Protein AF-A0A941J7K9-F1 (afdb_monomer_lite)

Secondary structure (DSSP, 8-state):
-HHHHHHHHHHHHHHHTTSPEEEE-S---GGGEEEPTTS-EEE---TT-EEEE---

Organism: NCBI:txid450367

Radius of gyration: 15.28 Å; chains: 1; bounding box: 21×39×36 Å

pLDDT: mean 84.77, std 11.82, range [54.59, 97.06]

Sequence (56 aa):
MGEWSLEGFDKYQSSWDKEKKVIIHGDCAHHNFLRRADGTLTLIDFDLMANAPEVH

Foldseek 3Di:
DVVVVVVVCVVCVVVFVPAQWDWDQQDDDPVQWDQDPVRDIDGDDSPRIDGGGDDD

InterPro domains:
  IPR002575 Aminoglycoside phosphotransferase [PF01636] (11-53)
  IPR011009 Protein kinase-like domain superfamily [SSF56112] (9-53)

Structure (mmCIF, N/CA/C/O backbone):
data_AF-A0A941J7K9-F1
#
_entry.id   AF-A0A941J7K9-F1
#
loop_
_atom_site.group_PDB
_atom_site.id
_atom_site.type_symbol
_atom_site.label_atom_id
_atom_site.label_alt_id
_atom_site.label_comp_id
_atom_site.label_asym_id
_atom_site.label_entity_id
_atom_site.label_seq_id
_atom_site.pdbx_PDB_ins_code
_atom_site.Cartn_x
_atom_site.Cartn_y
_atom_site.Cartn_z
_atom_site.occupancy
_atom_site.B_iso_or_equiv
_atom_site.auth_seq_id
_atom_site.auth_comp_id
_atom_site.auth_asym_id
_atom_site.auth_atom_id
_atom_site.pdbx_PDB_model_num
ATOM 1 N N . MET A 1 1 ? 9.066 25.185 5.366 1.00 54.59 1 MET A N 1
ATOM 2 C CA . MET A 1 1 ? 8.472 23.852 5.104 1.00 54.59 1 MET A CA 1
ATOM 3 C C . MET A 1 1 ? 8.620 22.924 6.303 1.00 54.59 1 MET A C 1
ATOM 5 O O . MET A 1 1 ? 7.607 22.390 6.711 1.00 54.59 1 MET A O 1
ATOM 9 N N . GLY A 1 2 ? 9.807 22.785 6.914 1.00 61.72 2 GLY A N 1
ATOM 10 C CA . GLY A 1 2 ? 9.983 21.938 8.108 1.00 61.72 2 GLY A CA 1
ATOM 11 C C . GLY A 1 2 ? 9.195 22.378 9.352 1.00 61.72 2 GLY A C 1
ATOM 12 O O . GLY A 1 2 ? 8.590 21.532 9.996 1.00 61.72 2 GLY A O 1
ATOM 13 N N . GLU A 1 3 ? 9.138 23.684 9.651 1.00 68.56 3 GLU A N 1
ATOM 14 C CA . GLU A 1 3 ? 8.411 24.198 10.832 1.00 68.56 3 GLU A CA 1
ATOM 15 C C . GLU A 1 3 ? 6.906 23.896 10.785 1.00 68.56 3 GLU A C 1
ATOM 17 O O . GLU A 1 3 ? 6.368 23.364 11.746 1.00 68.56 3 GLU A O 1
ATOM 22 N N . TRP A 1 4 ? 6.238 24.107 9.643 1.00 63.84 4 TRP A N 1
ATOM 23 C CA . TRP A 1 4 ? 4.818 23.750 9.490 1.00 63.84 4 TRP A CA 1
ATOM 24 C C . TRP A 1 4 ? 4.546 22.248 9.605 1.00 63.84 4 TRP A C 1
ATOM 26 O O . TRP A 1 4 ? 3.513 21.852 10.144 1.00 63.84 4 TRP A O 1
ATOM 36 N N . SER A 1 5 ? 5.459 21.403 9.118 1.00 65.00 5 SER A N 1
ATOM 37 C CA . SER A 1 5 ? 5.323 19.951 9.261 1.00 65.00 5 SER A CA 1
ATOM 38 C C . SER A 1 5 ? 5.455 19.507 10.721 1.00 65.00 5 SER A C 1
ATOM 40 O O . SER A 1 5 ? 4.716 18.626 11.151 1.00 65.00 5 SER A O 1
ATOM 42 N N . LEU A 1 6 ? 6.353 20.136 11.487 1.00 68.38 6 LEU A N 1
ATOM 43 C CA . LEU A 1 6 ? 6.543 19.881 12.920 1.00 68.38 6 LEU A CA 1
ATOM 44 C C . LEU A 1 6 ? 5.359 20.380 13.757 1.00 68.38 6 LEU A C 1
ATOM 46 O O . LEU A 1 6 ? 4.844 19.639 14.588 1.00 68.38 6 LEU A O 1
ATOM 50 N N . GLU A 1 7 ? 4.865 21.591 13.492 1.00 74.75 7 GLU A N 1
ATOM 51 C CA . GLU A 1 7 ? 3.692 22.143 14.184 1.00 74.75 7 GLU A CA 1
ATOM 52 C C . GLU A 1 7 ? 2.430 21.297 13.955 1.00 74.75 7 GLU A C 1
ATOM 54 O O . GLU A 1 7 ? 1.637 21.086 14.875 1.00 74.75 7 GLU A O 1
ATOM 59 N N . GLY A 1 8 ? 2.235 20.788 12.735 1.00 69.31 8 GLY A N 1
ATOM 60 C CA . GLY A 1 8 ? 1.157 19.849 12.432 1.00 69.31 8 GLY A CA 1
ATOM 61 C C . GLY A 1 8 ? 1.324 18.522 13.174 1.00 69.31 8 GLY A C 1
ATOM 62 O O . GLY A 1 8 ? 0.358 18.010 13.738 1.00 69.31 8 GLY A O 1
ATOM 63 N N . PHE A 1 9 ? 2.545 17.991 13.224 1.00 69.69 9 PHE A N 1
ATOM 64 C CA . PHE A 1 9 ? 2.846 16.739 13.914 1.00 69.69 9 PHE A CA 1
ATOM 65 C C . PHE A 1 9 ? 2.462 16.807 15.396 1.00 69.69 9 PHE A C 1
ATOM 67 O O . PHE A 1 9 ? 1.646 16.004 15.847 1.00 69.69 9 PHE A O 1
ATOM 74 N N . ASP A 1 10 ? 2.942 17.818 16.123 1.00 74.12 10 ASP A N 1
ATOM 75 C CA . ASP A 1 10 ? 2.655 17.978 17.555 1.00 74.12 10 ASP A CA 1
ATOM 76 C C . ASP A 1 10 ? 1.162 18.208 17.822 1.00 74.12 10 ASP A C 1
ATOM 78 O O . ASP A 1 10 ? 0.587 17.667 18.770 1.00 74.12 10 ASP A O 1
ATOM 82 N N . LYS A 1 11 ? 0.495 18.978 16.957 1.00 76.56 11 LYS A N 1
ATOM 83 C CA . LYS A 1 11 ? -0.925 19.311 17.113 1.00 76.56 11 LYS A CA 1
ATOM 84 C C . LYS A 1 11 ? -1.852 18.106 16.928 1.00 76.56 11 LYS A C 1
ATOM 86 O O . LYS A 1 11 ? -2.899 18.047 17.575 1.00 76.56 11 LYS A O 1
ATOM 91 N N . TYR A 1 12 ? -1.503 17.168 16.047 1.00 75.00 12 TYR A N 1
ATOM 92 C CA . TYR A 1 12 ? -2.353 16.019 15.709 1.00 75.00 12 TYR A CA 1
ATOM 93 C C . TYR A 1 12 ? -1.876 14.693 16.312 1.00 75.00 12 TYR A C 1
ATOM 95 O O . TYR A 1 12 ? -2.622 13.712 16.258 1.00 75.00 12 TYR A O 1
ATOM 103 N N . GLN A 1 13 ? -0.718 14.671 16.978 1.00 75.06 13 GLN A N 1
ATOM 104 C CA . GLN A 1 13 ? -0.135 13.472 17.585 1.00 75.06 13 GLN A CA 1
ATOM 105 C C . GLN A 1 13 ? -1.118 12.712 18.487 1.00 75.06 13 GLN A C 1
ATOM 107 O O . GLN A 1 13 ? -1.311 11.511 18.321 1.00 75.06 13 GLN A O 1
ATOM 112 N N . SER A 1 14 ? -1.839 13.409 19.372 1.00 77.25 14 SER A N 1
ATOM 113 C CA . SER A 1 14 ? -2.823 12.773 20.264 1.00 77.25 14 SER A CA 1
ATOM 114 C C . SER A 1 14 ? -4.037 12.169 19.544 1.00 77.25 14 SER A C 1
ATOM 116 O O . SER A 1 14 ? -4.751 11.357 20.134 1.00 77.25 14 SER A O 1
ATOM 118 N N . SER A 1 15 ? -4.319 12.597 18.310 1.00 77.19 15 SER A N 1
ATOM 119 C CA . SER A 1 15 ? -5.378 12.012 17.478 1.00 77.19 15 SER A CA 1
ATOM 120 C C . SER A 1 15 ? -4.863 10.755 16.782 1.00 77.19 15 SER A C 1
ATOM 122 O O . SER A 1 15 ? -5.512 9.718 16.855 1.00 77.19 15 SER A O 1
ATOM 124 N N . TRP A 1 16 ? -3.652 10.814 16.227 1.00 74.44 16 TRP A N 1
ATOM 125 C CA . TRP A 1 16 ? -2.974 9.683 15.592 1.00 74.44 16 TRP A CA 1
ATOM 126 C C . TRP A 1 16 ? -2.657 8.537 16.553 1.00 74.44 16 TRP A C 1
ATOM 128 O O . TRP A 1 16 ? -2.771 7.373 16.183 1.00 74.44 16 TRP A O 1
ATOM 138 N N . ASP A 1 17 ? -2.330 8.830 17.812 1.00 76.38 17 ASP A N 1
ATOM 139 C CA . ASP A 1 17 ? -2.104 7.791 18.824 1.00 76.38 17 ASP A CA 1
ATOM 140 C C . ASP A 1 17 ? -3.366 6.990 19.173 1.00 76.38 17 ASP A C 1
ATOM 142 O O . ASP A 1 17 ? -3.262 5.873 19.686 1.00 76.38 17 ASP A O 1
ATOM 146 N N . LYS A 1 18 ? -4.554 7.541 18.900 1.00 82.38 18 LYS A N 1
ATOM 147 C CA . LYS A 1 18 ? -5.837 6.846 19.082 1.00 82.38 18 LYS A CA 1
ATOM 148 C C . LYS A 1 18 ? -6.241 6.033 17.857 1.00 82.38 18 LYS A C 1
ATOM 150 O O . LYS A 1 18 ? -7.149 5.209 17.962 1.00 82.38 18 LYS A O 1
ATOM 155 N N . GLU A 1 19 ? -5.605 6.268 16.715 1.00 82.50 19 GLU A N 1
ATOM 156 C CA . GLU A 1 19 ? -5.881 5.521 15.499 1.00 82.50 19 GLU A CA 1
ATOM 157 C C . GLU A 1 19 ? -5.255 4.131 15.558 1.00 82.50 19 GLU A C 1
ATOM 159 O O . GLU A 1 19 ? -4.259 3.867 16.242 1.00 82.50 19 GLU A O 1
ATOM 164 N N . LYS A 1 20 ? -5.878 3.197 14.840 1.00 85.94 20 LYS A N 1
ATOM 165 C CA . LYS A 1 20 ? -5.387 1.829 14.770 1.00 85.94 20 LYS A CA 1
ATOM 166 C C . LYS A 1 20 ? -4.022 1.836 14.084 1.00 85.94 20 LYS A C 1
ATOM 168 O O . LYS A 1 20 ? -3.912 2.183 12.912 1.00 85.94 20 LYS A O 1
ATOM 173 N N . LYS A 1 21 ? -2.992 1.405 14.811 1.00 87.44 21 LYS A N 1
ATOM 174 C CA . LYS A 1 21 ? -1.653 1.224 14.245 1.00 87.44 21 LYS A CA 1
ATOM 175 C C . LYS A 1 21 ? -1.646 -0.009 13.342 1.00 87.44 21 LYS A C 1
ATOM 177 O O . LYS A 1 21 ? -2.092 -1.086 13.745 1.00 87.44 21 LYS A O 1
ATOM 182 N N . VAL A 1 22 ? -1.140 0.161 12.130 1.00 91.31 22 VAL A N 1
ATOM 183 C CA . VAL A 1 22 ? -0.955 -0.883 11.122 1.00 91.31 22 VAL A CA 1
ATOM 184 C C . VAL A 1 22 ? 0.497 -0.890 10.658 1.00 91.31 22 VAL A C 1
ATOM 186 O O . VAL A 1 22 ? 1.241 0.069 10.873 1.00 91.31 22 VAL A O 1
ATOM 189 N N . ILE A 1 23 ? 0.913 -1.987 10.030 1.00 92.31 23 ILE A N 1
ATOM 190 C CA . ILE A 1 23 ? 2.218 -2.047 9.374 1.00 92.31 23 ILE A CA 1
ATOM 191 C C . ILE A 1 23 ? 2.096 -1.314 8.038 1.00 92.31 23 ILE A C 1
ATOM 193 O O . ILE A 1 23 ? 1.303 -1.714 7.185 1.00 92.31 23 ILE A O 1
ATOM 197 N N . ILE A 1 24 ? 2.887 -0.260 7.859 1.00 93.38 24 ILE A N 1
ATOM 198 C CA . ILE A 1 24 ? 2.999 0.491 6.606 1.00 93.38 24 ILE A CA 1
ATOM 199 C C . ILE A 1 24 ? 4.340 0.206 5.925 1.00 93.38 24 ILE A C 1
ATOM 201 O O . ILE A 1 24 ? 5.310 -0.150 6.590 1.00 93.38 24 ILE A O 1
ATOM 205 N N . HIS A 1 25 ? 4.406 0.409 4.606 1.00 93.88 25 HIS A N 1
ATOM 206 C CA . HIS A 1 25 ? 5.650 0.284 3.835 1.00 93.88 25 HIS A CA 1
ATOM 207 C C . HIS A 1 25 ? 6.662 1.406 4.122 1.00 93.88 25 HIS A C 1
ATOM 209 O O . HIS A 1 25 ? 7.862 1.194 4.028 1.00 93.88 25 HIS A O 1
ATOM 215 N N . GLY A 1 26 ? 6.176 2.610 4.438 1.00 91.06 26 GLY A N 1
ATOM 216 C CA . GLY A 1 26 ? 7.006 3.805 4.637 1.00 91.06 26 GLY A CA 1
ATOM 217 C C . GLY A 1 26 ? 7.420 4.522 3.348 1.00 91.06 26 GLY A C 1
ATOM 218 O O . GLY A 1 26 ? 7.514 5.744 3.363 1.00 91.06 26 GLY A O 1
ATOM 219 N N . ASP A 1 27 ? 7.558 3.801 2.229 1.00 92.44 27 ASP A N 1
ATOM 220 C CA . ASP A 1 27 ? 7.781 4.384 0.893 1.00 92.44 27 ASP A CA 1
ATOM 221 C C . ASP A 1 27 ? 6.915 3.723 -0.190 1.00 92.44 27 ASP A C 1
ATOM 223 O O . ASP A 1 27 ? 7.318 2.788 -0.882 1.00 92.44 27 ASP A O 1
ATOM 227 N N . CYS A 1 28 ? 5.654 4.136 -0.294 1.00 90.12 28 CYS A N 1
ATOM 228 C CA . CYS A 1 28 ? 4.718 3.549 -1.253 1.00 90.12 28 CYS A CA 1
ATOM 229 C C . CYS A 1 28 ? 4.846 4.228 -2.628 1.00 90.12 28 CYS A C 1
ATOM 231 O O . CYS A 1 28 ? 4.120 5.173 -2.937 1.00 90.12 28 CYS A O 1
ATOM 233 N N . ALA A 1 29 ? 5.766 3.738 -3.462 1.00 91.94 29 ALA A N 1
ATOM 234 C CA . ALA A 1 29 ? 6.031 4.264 -4.800 1.00 91.94 29 ALA A CA 1
ATOM 235 C C . ALA A 1 29 ? 5.988 3.167 -5.875 1.00 91.94 29 ALA A C 1
ATOM 237 O O . ALA A 1 29 ? 6.297 2.012 -5.609 1.00 91.94 29 ALA A O 1
ATOM 238 N N . HIS A 1 30 ? 5.645 3.528 -7.121 1.00 92.81 30 HIS A N 1
ATOM 239 C CA . HIS A 1 30 ? 5.463 2.578 -8.236 1.00 92.81 30 HIS A CA 1
ATOM 240 C C . HIS A 1 30 ? 6.655 1.637 -8.468 1.00 92.81 30 HIS A C 1
ATOM 242 O O . HIS A 1 30 ? 6.460 0.494 -8.871 1.00 92.81 30 HIS A O 1
ATOM 248 N N . HIS A 1 31 ? 7.881 2.104 -8.225 1.00 94.00 31 HIS A N 1
ATOM 249 C CA . HIS A 1 31 ? 9.089 1.305 -8.428 1.00 94.00 31 HIS A CA 1
ATOM 250 C C . HIS A 1 31 ? 9.275 0.207 -7.365 1.00 94.00 31 HIS A C 1
ATOM 252 O O . HIS A 1 31 ? 9.961 -0.773 -7.640 1.00 94.00 31 HIS A O 1
ATOM 258 N N . ASN A 1 32 ? 8.602 0.316 -6.213 1.00 95.88 32 ASN A N 1
ATOM 259 C CA . ASN A 1 32 ? 8.588 -0.714 -5.171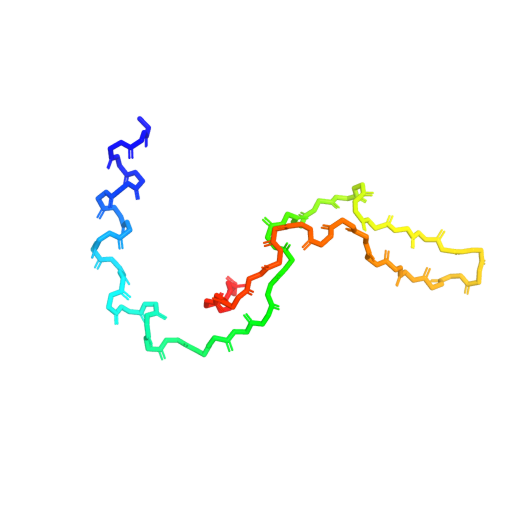 1.0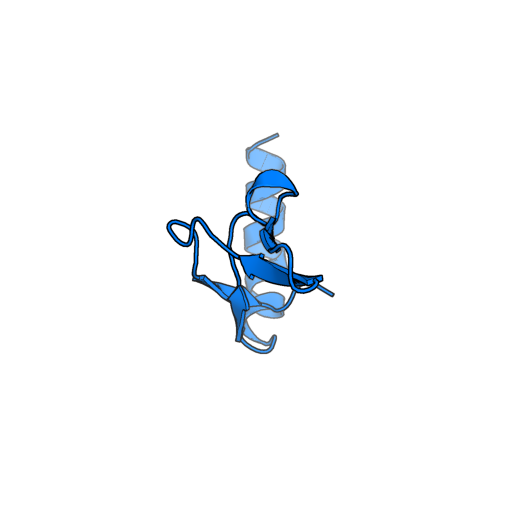0 95.88 32 ASN A CA 1
ATOM 260 C C . ASN A 1 32 ? 7.630 -1.869 -5.498 1.00 95.88 32 ASN A C 1
ATOM 262 O O . ASN A 1 32 ? 7.558 -2.845 -4.755 1.00 95.88 32 ASN A O 1
ATOM 266 N N . PHE A 1 33 ? 6.920 -1.808 -6.630 1.00 97.06 33 PHE A N 1
ATOM 267 C CA . PHE A 1 33 ? 6.026 -2.865 -7.090 1.00 97.06 33 PHE A CA 1
ATOM 268 C C . PHE A 1 33 ? 6.640 -3.639 -8.259 1.00 97.06 33 PHE A C 1
ATOM 270 O O . PHE A 1 33 ? 6.795 -3.130 -9.369 1.00 97.06 33 PHE A O 1
ATOM 277 N N . LEU A 1 34 ? 6.903 -4.925 -8.039 1.00 96.12 34 LEU A N 1
ATOM 278 C CA . LEU A 1 34 ? 7.337 -5.856 -9.072 1.00 96.12 34 LEU A CA 1
ATOM 279 C C . LEU A 1 34 ? 6.152 -6.682 -9.566 1.00 96.12 34 LEU A C 1
ATOM 281 O O . LEU A 1 34 ? 5.569 -7.471 -8.820 1.00 96.12 34 LEU A O 1
ATOM 285 N N . ARG A 1 35 ? 5.811 -6.534 -10.848 1.00 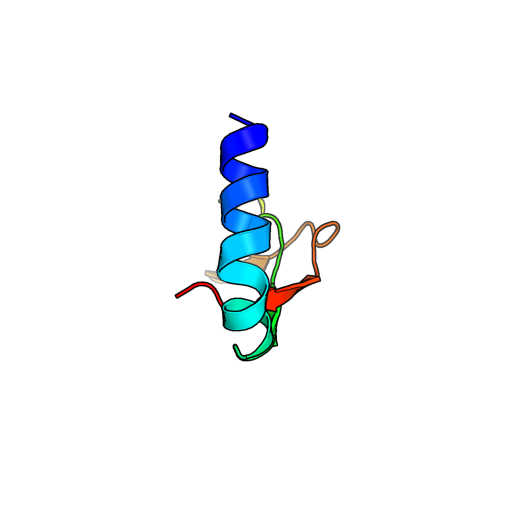96.44 35 ARG A N 1
ATOM 286 C CA . ARG A 1 35 ? 4.829 -7.390 -11.519 1.00 96.44 35 ARG A CA 1
ATOM 287 C C . ARG A 1 35 ? 5.533 -8.597 -12.127 1.00 96.44 35 ARG A C 1
ATOM 289 O O . ARG A 1 35 ? 6.397 -8.451 -12.989 1.00 96.44 35 ARG A O 1
ATOM 296 N N . ARG A 1 36 ? 5.139 -9.792 -11.704 1.00 94.50 36 ARG A N 1
ATOM 297 C CA . ARG A 1 36 ? 5.613 -11.054 -12.275 1.00 94.50 36 ARG A CA 1
ATOM 298 C C . ARG A 1 36 ? 4.847 -11.401 -13.553 1.00 94.50 36 ARG A C 1
ATOM 300 O O . ARG A 1 36 ? 3.748 -10.904 -13.800 1.00 94.50 36 ARG A O 1
ATOM 307 N N . ALA A 1 37 ? 5.431 -12.290 -14.355 1.00 95.25 37 ALA A N 1
ATOM 308 C CA . ALA A 1 37 ? 4.843 -12.753 -15.614 1.00 95.25 37 ALA A CA 1
ATOM 309 C C . ALA A 1 37 ? 3.518 -13.516 -15.427 1.00 95.25 37 ALA A C 1
ATOM 311 O O . ALA A 1 37 ? 2.668 -13.487 -16.311 1.00 95.25 37 ALA A O 1
ATOM 312 N N . ASP A 1 38 ? 3.317 -14.147 -14.268 1.00 95.50 38 ASP A N 1
ATOM 313 C CA . ASP A 1 38 ? 2.059 -14.804 -13.883 1.00 95.50 38 ASP A CA 1
ATOM 314 C C . ASP A 1 38 ? 0.955 -13.813 -13.461 1.00 95.50 38 ASP A C 1
ATOM 316 O O . ASP A 1 38 ? -0.146 -14.216 -13.092 1.00 95.50 38 ASP A O 1
ATOM 320 N N . GLY A 1 39 ? 1.237 -12.508 -13.516 1.00 94.88 39 GLY A N 1
ATOM 321 C CA . GLY A 1 39 ? 0.308 -11.445 -13.157 1.00 94.88 39 GLY A CA 1
ATOM 322 C C . GLY A 1 39 ? 0.294 -11.082 -11.674 1.00 94.88 39 GLY A C 1
ATOM 323 O O . GLY A 1 39 ? -0.409 -10.134 -11.314 1.00 94.88 39 GLY A O 1
ATOM 324 N N . THR A 1 40 ? 1.072 -11.762 -10.827 1.00 96.38 40 THR A N 1
ATOM 325 C CA . THR A 1 40 ? 1.187 -11.423 -9.403 1.00 96.38 40 THR A CA 1
ATOM 326 C C . THR A 1 40 ? 1.992 -10.139 -9.195 1.00 96.38 40 THR A C 1
ATOM 328 O O . THR A 1 40 ? 2.908 -9.819 -9.957 1.00 96.38 40 THR A O 1
ATOM 331 N N . LEU A 1 41 ? 1.630 -9.376 -8.161 1.00 95.25 41 LEU A N 1
ATOM 332 C CA . LEU A 1 41 ? 2.304 -8.142 -7.766 1.00 95.25 41 LEU A CA 1
ATOM 333 C C . LEU A 1 41 ? 2.991 -8.371 -6.420 1.00 95.25 41 LEU A C 1
ATOM 335 O O . LEU A 1 41 ? 2.361 -8.841 -5.475 1.00 95.25 41 LEU A O 1
ATOM 339 N N . THR A 1 42 ? 4.281 -8.076 -6.335 1.00 95.19 42 THR A N 1
ATOM 340 C CA . THR A 1 42 ? 5.080 -8.198 -5.110 1.00 95.19 42 THR A CA 1
ATOM 341 C C . THR A 1 42 ? 5.650 -6.836 -4.744 1.00 95.19 42 THR A C 1
ATOM 343 O O . THR A 1 42 ? 6.054 -6.089 -5.632 1.00 95.19 42 THR A O 1
ATOM 346 N N . LEU A 1 43 ? 5.682 -6.525 -3.451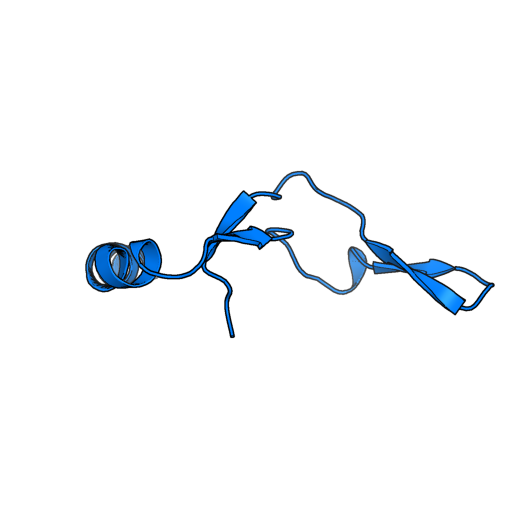 1.00 95.31 43 LEU A N 1
ATOM 347 C CA . LEU A 1 43 ? 6.284 -5.306 -2.922 1.00 95.31 43 LEU A CA 1
ATOM 348 C C . LEU A 1 43 ? 7.734 -5.581 -2.496 1.00 95.31 43 LEU A C 1
ATOM 350 O O . LEU A 1 43 ? 8.033 -6.681 -2.020 1.00 95.31 43 LEU A O 1
ATOM 354 N N . ILE A 1 44 ? 8.620 -4.612 -2.690 1.00 95.38 44 ILE A N 1
ATOM 355 C CA . ILE A 1 44 ? 10.039 -4.664 -2.316 1.00 95.38 44 ILE A CA 1
ATOM 356 C C . ILE A 1 44 ? 10.440 -3.383 -1.581 1.00 95.38 44 ILE A C 1
ATOM 358 O O . ILE A 1 44 ? 9.692 -2.418 -1.627 1.00 95.38 44 ILE A O 1
ATOM 362 N N . ASP A 1 45 ? 11.646 -3.373 -1.008 1.00 94.25 45 ASP A N 1
ATOM 363 C CA . ASP A 1 45 ? 12.239 -2.222 -0.305 1.00 94.25 45 ASP A CA 1
ATOM 364 C C . ASP A 1 45 ? 11.533 -1.848 1.011 1.00 94.25 45 ASP A C 1
ATOM 366 O O . ASP A 1 45 ? 10.868 -0.828 1.156 1.00 94.25 45 ASP A O 1
ATOM 370 N N . PHE A 1 46 ? 11.693 -2.717 2.009 1.00 94.62 46 PHE A N 1
ATOM 371 C CA . PHE A 1 46 ? 11.030 -2.596 3.308 1.00 94.62 46 PHE A CA 1
ATOM 372 C C . PHE A 1 46 ? 11.839 -1.817 4.357 1.00 94.62 46 PHE A C 1
ATOM 374 O O . PHE A 1 46 ? 11.516 -1.892 5.545 1.00 94.62 46 PHE A O 1
ATOM 381 N N . ASP A 1 47 ? 12.872 -1.074 3.959 1.00 95.75 47 ASP A N 1
ATOM 382 C CA . ASP A 1 47 ? 13.770 -0.390 4.899 1.00 95.75 47 ASP A CA 1
ATOM 383 C C . ASP A 1 47 ? 13.047 0.691 5.726 1.00 95.75 47 ASP A C 1
ATOM 385 O O . ASP A 1 47 ? 13.441 0.982 6.857 1.00 95.75 47 ASP A O 1
ATOM 389 N N . LEU A 1 48 ? 11.947 1.241 5.199 1.00 94.44 48 LEU A N 1
ATOM 390 C CA . LEU A 1 48 ? 11.105 2.239 5.868 1.00 94.44 48 LEU A CA 1
ATOM 391 C C . LEU A 1 48 ? 9.829 1.654 6.502 1.00 94.44 48 LEU A C 1
ATOM 393 O O . LEU A 1 48 ? 8.956 2.409 6.939 1.00 94.44 48 LEU A O 1
ATOM 397 N N . MET A 1 49 ? 9.711 0.325 6.598 1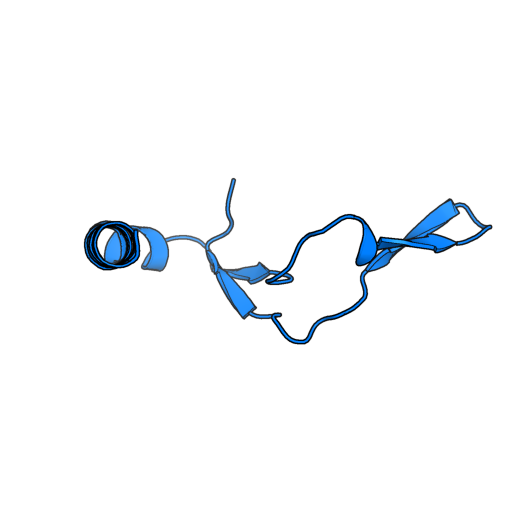.00 94.06 49 MET A N 1
ATOM 398 C CA . MET A 1 49 ? 8.550 -0.321 7.213 1.00 94.06 49 MET A CA 1
ATOM 399 C C . MET A 1 49 ? 8.381 0.120 8.675 1.00 94.06 49 MET A C 1
ATOM 401 O O . MET A 1 49 ? 9.320 0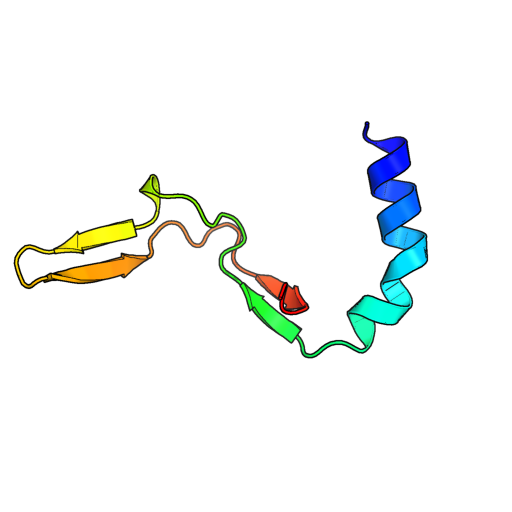.076 9.471 1.00 94.06 49 MET A O 1
ATOM 405 N N . ALA A 1 50 ? 7.157 0.486 9.060 1.00 93.38 50 ALA A N 1
ATOM 406 C CA . ALA A 1 50 ? 6.873 0.974 10.407 1.00 93.38 50 ALA A CA 1
ATOM 407 C C . ALA A 1 50 ? 5.475 0.587 10.903 1.00 93.38 50 ALA A C 1
ATOM 409 O O . ALA A 1 50 ? 4.563 0.337 10.118 1.00 93.38 50 ALA A O 1
ATOM 410 N N . ASN A 1 51 ? 5.300 0.593 12.228 1.00 91.88 51 ASN A N 1
ATOM 411 C CA . ASN A 1 51 ? 3.976 0.605 12.849 1.00 91.88 51 ASN A CA 1
ATOM 412 C C . ASN A 1 51 ? 3.501 2.055 12.947 1.00 91.88 51 ASN A C 1
ATOM 414 O O . ASN A 1 51 ? 4.006 2.813 13.778 1.00 91.88 51 ASN A O 1
ATOM 418 N N . ALA A 1 52 ? 2.538 2.433 12.117 1.00 87.94 52 ALA A N 1
ATOM 419 C CA . ALA A 1 52 ? 2.033 3.797 12.021 1.00 87.94 52 ALA A CA 1
ATOM 420 C C . ALA A 1 52 ? 0.498 3.801 11.924 1.00 87.94 52 ALA A C 1
ATOM 422 O O . ALA A 1 52 ? -0.092 2.755 11.643 1.00 87.94 52 ALA A O 1
ATOM 423 N N . PRO A 1 53 ? -0.165 4.940 12.183 1.00 87.06 53 PRO A N 1
ATOM 424 C CA . PRO A 1 53 ? -1.587 5.095 11.890 1.00 87.06 53 PRO A CA 1
ATOM 425 C C . PRO A 1 53 ? -1.901 4.741 10.431 1.00 87.06 53 PRO A C 1
ATOM 427 O O . PRO A 1 53 ? -1.093 4.993 9.533 1.00 87.06 53 PRO A O 1
ATOM 430 N N . GLU A 1 54 ? -3.067 4.147 10.198 1.00 81.31 54 GLU A N 1
ATOM 431 C CA . GLU A 1 54 ? -3.571 3.919 8.846 1.00 81.31 54 GLU A CA 1
ATOM 432 C C . GLU A 1 54 ? -3.929 5.263 8.201 1.00 81.31 54 GLU A C 1
ATOM 434 O O . GLU A 1 54 ? -4.779 5.992 8.700 1.00 81.31 54 GLU A O 1
ATOM 439 N N . VAL A 1 55 ? -3.281 5.598 7.084 1.00 69.25 55 VAL A N 1
ATOM 440 C CA . VAL A 1 55 ? -3.658 6.775 6.295 1.00 69.25 55 VAL A CA 1
ATOM 441 C C . VAL A 1 55 ? -4.786 6.355 5.351 1.00 69.25 55 VAL A C 1
ATOM 443 O O . VAL A 1 55 ? -4.539 5.591 4.417 1.00 69.25 55 VAL A O 1
ATOM 446 N N . HIS A 1 56 ? -6.011 6.811 5.626 1.00 56.91 56 HIS A N 1
ATOM 447 C CA . HIS A 1 56 ? -7.174 6.649 4.743 1.00 56.91 56 HIS A CA 1
ATOM 448 C C . HIS A 1 56 ? -7.201 7.681 3.611 1.00 56.91 56 HIS A C 1
ATOM 450 O O . HIS A 1 56 ? -6.863 8.860 3.868 1.00 56.91 56 HIS A O 1
#